Protein AF-A0AAP3A2Y0-F1 (afdb_monomer_lite)

Sequence (156 aa):
SGEFPLGFAGVIRVQDKALLEIGSGATLTMQDIDSFEHHGTRTPELTYADSGAKIVNKGTVEIQNLGFAFVTGENTTGINSGTISLLQNGKDPAPSPIVLLATNGGSATNAGTITGKVTEQHSVFNKYSTGTSNSFIFNNDVSSITGLVAQSNSTI

InterPro domains:
  IPR060255 BigA, third pectate lyase-like domain [PF27417] (11-145)

Foldseek 3Di:
DDDDQPPDAQQAEFAQQGEDEQDAPHEDEDDPRAADDQVQHDQHAPHEYEHLYEYEYAYEYEEELAAHYEFEYANTEYEYLYEYEYEYEHPCCPQPHENYEYAHNYEYYYNYYYHYHYDYPDDQDQPDPPPDDDVVDPPDSHRYYHYYYYDHNYYD

Organism: Escherichia coli (NCBI:txid562)

Structure (mmCIF, N/CA/C/O backbone):
data_AF-A0AAP3A2Y0-F1
#
_entry.id   AF-A0AAP3A2Y0-F1
#
loop_
_atom_site.group_PDB
_atom_site.id
_atom_site.type_symbol
_atom_site.label_atom_id
_atom_site.label_alt_id
_atom_site.label_comp_id
_atom_site.label_asym_id
_atom_site.label_entity_id
_atom_site.label_seq_id
_atom_site.pdbx_PDB_ins_code
_atom_site.Cartn_x
_atom_site.Cartn_y
_atom_site.Cartn_z
_atom_site.occupancy
_atom_site.B_iso_or_equiv
_atom_site.auth_seq_id
_atom_site.auth_comp_id
_atom_site.auth_asym_id
_atom_site.auth_atom_id
_atom_site.pdbx_PDB_model_num
ATOM 1 N N . SER A 1 1 ? 5.990 8.437 31.574 1.00 41.97 1 SER A N 1
ATOM 2 C CA . SER A 1 1 ? 6.408 7.399 30.613 1.00 41.97 1 SER A CA 1
ATOM 3 C C . SER A 1 1 ? 6.437 8.047 29.247 1.00 41.97 1 SER A C 1
ATOM 5 O O . SER A 1 1 ? 5.481 8.731 28.914 1.00 41.97 1 SER A O 1
ATOM 7 N N . GLY A 1 2 ? 7.547 7.953 28.516 1.00 40.09 2 GLY A N 1
ATOM 8 C CA . GLY A 1 2 ? 7.580 8.407 27.126 1.00 40.09 2 GLY A CA 1
ATOM 9 C C . GLY A 1 2 ? 6.972 7.314 26.262 1.00 40.09 2 GLY A C 1
ATOM 10 O O . GLY A 1 2 ? 7.531 6.221 26.212 1.00 40.09 2 GLY A O 1
ATOM 11 N N . GLU A 1 3 ? 5.819 7.573 25.655 1.00 47.38 3 GLU A N 1
ATOM 12 C CA . GLU A 1 3 ? 5.371 6.779 24.514 1.00 47.38 3 GLU A CA 1
ATOM 13 C C . GLU A 1 3 ? 6.401 6.990 23.411 1.00 47.38 3 GLU A C 1
ATOM 15 O O . GLU A 1 3 ? 6.680 8.125 23.032 1.00 47.38 3 GLU A O 1
ATOM 20 N N . PHE A 1 4 ? 7.044 5.911 22.978 1.00 44.31 4 PHE A N 1
ATOM 21 C CA . PHE A 1 4 ? 7.921 5.935 21.819 1.00 44.31 4 PHE A CA 1
ATOM 22 C C . PHE A 1 4 ? 7.037 5.576 20.622 1.00 44.31 4 PHE A C 1
ATOM 24 O O . PHE A 1 4 ? 6.616 4.419 20.538 1.00 44.31 4 PHE A O 1
ATOM 31 N N . PRO A 1 5 ? 6.695 6.519 19.729 1.00 52.25 5 PRO A N 1
ATOM 32 C CA . PRO A 1 5 ? 5.878 6.209 18.568 1.00 52.25 5 PRO A CA 1
ATOM 33 C C . PRO A 1 5 ? 6.689 5.329 17.620 1.00 52.25 5 PRO A C 1
ATOM 35 O O . PRO A 1 5 ? 7.554 5.809 16.892 1.00 52.25 5 PRO A O 1
ATOM 38 N N . LEU A 1 6 ? 6.464 4.018 17.646 1.00 52.16 6 LEU A N 1
ATOM 39 C CA . LEU A 1 6 ? 7.063 3.106 16.676 1.00 52.16 6 LEU A CA 1
ATOM 40 C C . LEU A 1 6 ? 6.113 2.960 15.488 1.00 52.16 6 LEU A C 1
ATOM 42 O O . LEU A 1 6 ? 5.416 1.963 15.334 1.00 52.16 6 LEU A O 1
ATOM 46 N N . GLY A 1 7 ? 6.088 3.980 14.634 1.00 54.28 7 GLY A N 1
ATOM 47 C CA . GLY A 1 7 ? 5.508 3.860 13.303 1.00 54.28 7 GLY A CA 1
ATOM 48 C C . GLY A 1 7 ? 6.467 3.086 12.400 1.00 54.28 7 GLY A C 1
ATOM 49 O O . GLY A 1 7 ? 7.420 3.659 11.878 1.00 54.28 7 GLY A O 1
ATOM 50 N N . PHE A 1 8 ? 6.262 1.779 12.226 1.00 62.00 8 PHE A N 1
ATOM 51 C CA . PHE A 1 8 ? 7.087 0.997 11.304 1.00 62.00 8 PHE A CA 1
ATOM 52 C C . PHE A 1 8 ? 6.663 1.237 9.847 1.00 62.00 8 PHE A C 1
ATOM 54 O O . PHE A 1 8 ? 5.487 1.149 9.502 1.00 62.00 8 PHE A O 1
ATOM 61 N N . ALA A 1 9 ? 7.641 1.508 8.986 1.00 63.06 9 ALA A N 1
ATOM 62 C CA . ALA A 1 9 ? 7.474 1.839 7.574 1.00 63.06 9 ALA A CA 1
ATOM 63 C C . ALA A 1 9 ? 8.227 0.846 6.684 1.00 63.06 9 ALA A C 1
ATOM 65 O O . ALA A 1 9 ? 9.336 0.442 7.036 1.00 63.06 9 ALA A O 1
ATOM 66 N N . GLY A 1 10 ? 7.669 0.472 5.526 1.00 64.31 10 GLY A N 1
ATOM 67 C CA . GLY A 1 10 ? 8.324 -0.455 4.593 1.00 64.31 10 GLY A CA 1
ATOM 68 C C . GLY A 1 10 ? 8.698 -1.792 5.240 1.00 64.31 10 GLY A C 1
ATOM 69 O O . GLY A 1 10 ? 9.753 -2.354 4.935 1.00 64.31 10 GLY A O 1
ATOM 70 N N . VAL A 1 11 ? 7.853 -2.260 6.168 1.00 82.88 11 VAL A N 1
ATOM 71 C CA . VAL A 1 11 ? 8.050 -3.484 6.961 1.00 82.88 11 VAL A CA 1
ATOM 72 C C . VAL A 1 11 ? 8.194 -4.688 6.048 1.00 82.88 11 VAL A C 1
ATOM 74 O O . VAL A 1 11 ? 9.045 -5.548 6.265 1.00 82.88 11 VAL A O 1
ATOM 77 N N . ILE A 1 12 ? 7.372 -4.731 5.002 1.00 90.44 12 ILE A N 1
ATOM 78 C CA . ILE A 1 12 ? 7.383 -5.814 4.032 1.00 90.44 12 ILE A CA 1
ATOM 79 C C . ILE A 1 12 ? 8.034 -5.298 2.754 1.00 90.44 12 ILE A C 1
ATOM 81 O O . ILE A 1 12 ? 7.489 -4.430 2.073 1.00 90.44 12 ILE A O 1
ATOM 85 N N . ARG A 1 13 ? 9.202 -5.852 2.423 1.00 94.31 13 ARG A N 1
ATOM 86 C CA . ARG A 1 13 ? 9.909 -5.576 1.170 1.00 94.31 13 ARG A CA 1
ATOM 87 C C . ARG A 1 13 ? 9.708 -6.727 0.198 1.00 94.31 13 ARG A C 1
ATOM 89 O O . ARG A 1 13 ? 9.990 -7.875 0.529 1.00 94.31 13 ARG A O 1
ATOM 96 N N . VAL A 1 14 ? 9.236 -6.405 -0.999 1.00 96.56 14 VAL A N 1
ATOM 97 C CA . VAL A 1 14 ? 8.978 -7.348 -2.087 1.00 96.56 14 VAL A CA 1
ATOM 98 C C . VAL A 1 14 ? 9.832 -6.906 -3.269 1.00 96.56 14 VAL A C 1
ATOM 100 O O . VAL A 1 14 ? 9.623 -5.833 -3.822 1.00 96.56 14 VAL A O 1
ATOM 103 N N . GLN A 1 15 ? 10.849 -7.679 -3.624 1.00 96.75 15 GLN A N 1
ATOM 104 C CA . GLN A 1 15 ? 11.823 -7.291 -4.649 1.00 96.75 15 GLN A CA 1
ATOM 105 C C . GLN A 1 15 ? 12.117 -8.467 -5.576 1.00 96.75 15 GLN A C 1
ATOM 107 O O . GLN A 1 15 ? 11.684 -9.590 -5.323 1.00 96.75 15 GLN A O 1
ATOM 112 N N . ASP A 1 16 ? 12.828 -8.200 -6.666 1.00 96.69 16 ASP A N 1
ATOM 113 C CA . ASP A 1 16 ? 13.365 -9.205 -7.586 1.00 96.69 16 ASP A CA 1
ATOM 114 C C . ASP A 1 16 ? 12.305 -10.190 -8.097 1.00 96.69 16 ASP A C 1
ATOM 116 O O . ASP A 1 16 ? 12.466 -11.410 -8.050 1.00 96.69 16 ASP A O 1
ATOM 120 N N . LYS A 1 17 ? 11.196 -9.637 -8.605 1.00 97.31 17 LYS A N 1
ATOM 121 C CA . LYS A 1 17 ? 10.036 -10.385 -9.129 1.00 97.31 17 LYS A CA 1
ATOM 122 C C . LYS A 1 17 ? 9.290 -11.2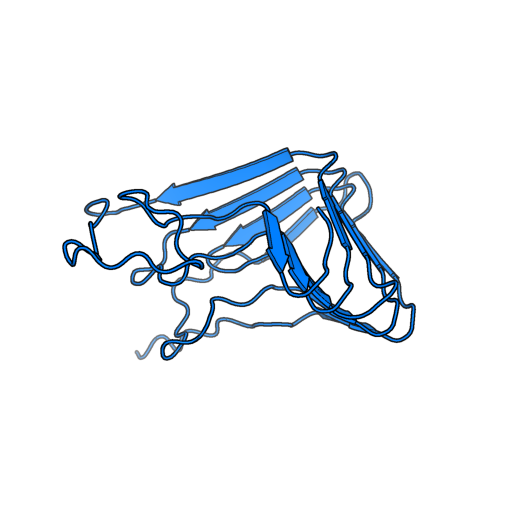37 -8.094 1.00 97.31 17 LYS A C 1
ATOM 124 O O . LYS A 1 17 ? 8.473 -12.076 -8.475 1.00 97.31 17 LYS A O 1
ATOM 129 N N . ALA A 1 18 ? 9.528 -11.024 -6.799 1.00 98.12 18 ALA A N 1
ATOM 130 C CA . ALA A 1 18 ? 8.760 -11.677 -5.747 1.00 98.12 18 ALA A CA 1
ATOM 131 C C . ALA A 1 18 ? 7.279 -11.257 -5.765 1.00 98.12 18 ALA A C 1
ATOM 133 O O . ALA A 1 18 ? 6.912 -10.185 -6.257 1.00 98.12 18 ALA A O 1
ATOM 134 N N . LEU A 1 19 ? 6.432 -12.117 -5.194 1.00 97.62 19 LEU A N 1
ATOM 135 C CA . LEU A 1 19 ? 4.993 -11.913 -5.061 1.00 97.62 19 LEU A CA 1
ATOM 136 C C . LEU A 1 19 ? 4.597 -11.897 -3.583 1.00 97.62 19 LEU A C 1
ATOM 138 O O . LEU A 1 19 ? 4.842 -12.864 -2.865 1.00 97.62 19 LEU A O 1
ATOM 142 N N . LEU A 1 20 ? 3.909 -10.836 -3.170 1.00 97.69 20 LEU A N 1
ATOM 143 C CA . LEU A 1 20 ? 3.117 -10.799 -1.945 1.00 97.69 20 LEU A CA 1
ATOM 144 C C . LEU A 1 20 ? 1.634 -10.871 -2.316 1.00 97.69 20 LEU A C 1
ATOM 146 O O . LEU A 1 20 ? 1.124 -9.974 -2.987 1.00 97.69 20 LEU A O 1
ATOM 150 N N . GLU A 1 21 ? 0.934 -11.910 -1.861 1.00 98.12 21 GLU A N 1
ATOM 151 C CA . GLU A 1 21 ? -0.517 -12.030 -2.022 1.00 98.12 21 GLU A CA 1
ATOM 152 C C . GLU A 1 21 ? -1.218 -12.086 -0.659 1.00 98.12 21 GLU A C 1
ATOM 154 O O . GLU A 1 21 ? -0.940 -12.963 0.157 1.00 98.12 21 GLU A O 1
ATOM 159 N N . ILE A 1 22 ? -2.175 -11.180 -0.443 1.00 98.19 22 ILE A N 1
ATOM 160 C CA . ILE A 1 22 ? -3.186 -11.298 0.613 1.00 98.19 22 ILE A CA 1
ATOM 161 C C . ILE A 1 22 ? -4.389 -12.003 -0.014 1.00 98.19 22 ILE A C 1
ATOM 163 O O . ILE A 1 22 ? -5.133 -11.409 -0.800 1.00 98.19 22 ILE A O 1
ATOM 167 N N . GLY A 1 23 ? -4.521 -13.298 0.274 1.00 98.12 23 GLY A N 1
ATOM 168 C CA . GLY A 1 23 ? -5.516 -14.173 -0.344 1.00 98.12 23 GLY A CA 1
ATOM 169 C C . GLY A 1 23 ? -6.962 -13.821 0.021 1.00 98.12 23 GLY A C 1
ATOM 170 O O . GLY A 1 23 ? -7.234 -13.133 1.002 1.00 98.12 23 GLY A O 1
ATOM 171 N N . SER A 1 24 ? -7.915 -14.322 -0.767 1.00 97.38 24 SER A N 1
ATOM 172 C CA . SER A 1 24 ? -9.340 -14.158 -0.458 1.00 97.38 24 SER A CA 1
ATOM 173 C C . SER A 1 24 ? -9.679 -14.795 0.895 1.00 97.38 24 SER A C 1
ATOM 175 O O . SER A 1 24 ? -9.216 -15.892 1.201 1.00 97.38 24 SER A O 1
ATOM 177 N N . GLY A 1 25 ? -10.461 -14.090 1.716 1.00 96.69 25 GLY A N 1
ATOM 178 C CA . GLY A 1 25 ? -10.785 -14.505 3.084 1.00 96.69 25 GLY A CA 1
ATOM 179 C C . GLY A 1 25 ? -9.666 -14.285 4.110 1.00 96.69 25 GLY A C 1
ATOM 180 O O . GLY A 1 25 ? -9.901 -14.509 5.294 1.00 96.69 25 GLY A O 1
ATOM 181 N N . ALA A 1 26 ? -8.478 -13.832 3.693 1.00 98.25 26 ALA A N 1
ATOM 182 C CA . ALA A 1 26 ? -7.410 -13.439 4.606 1.00 98.25 26 ALA A CA 1
ATOM 183 C C . ALA A 1 26 ? -7.531 -11.963 5.005 1.00 98.25 26 ALA A C 1
ATOM 185 O O . ALA A 1 26 ? -7.991 -11.130 4.218 1.00 98.25 26 ALA A O 1
ATOM 186 N N . THR A 1 27 ? -7.042 -11.646 6.204 1.00 97.69 27 THR A N 1
ATOM 187 C CA . THR A 1 27 ? -6.924 -10.272 6.697 1.00 97.69 27 THR A CA 1
ATOM 188 C C . THR A 1 27 ? -5.471 -9.965 7.037 1.00 97.69 27 THR A C 1
ATOM 190 O O . THR A 1 27 ? -4.843 -10.699 7.798 1.00 97.69 27 THR A O 1
ATOM 193 N N . LEU A 1 28 ? -4.951 -8.865 6.493 1.00 95.12 28 LEU A N 1
ATOM 194 C CA . LEU A 1 28 ? -3.713 -8.228 6.932 1.00 95.12 28 LEU A CA 1
ATOM 195 C C . LEU A 1 28 ? -4.078 -6.978 7.731 1.00 95.12 28 LEU A C 1
ATOM 197 O O . LEU A 1 28 ? -4.736 -6.084 7.205 1.00 95.12 28 LEU A O 1
ATOM 201 N N . THR A 1 29 ? -3.642 -6.907 8.984 1.00 92.56 29 THR A N 1
ATOM 202 C CA 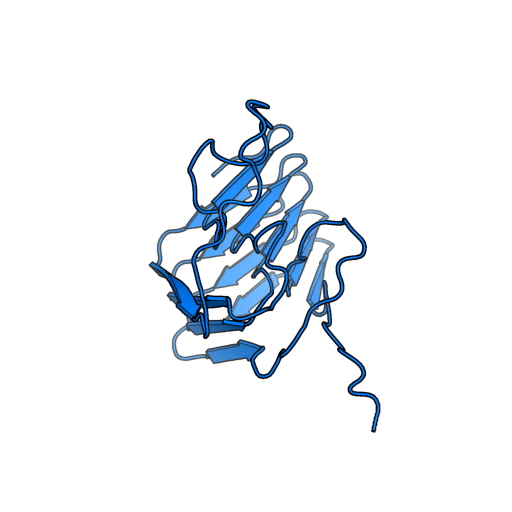. THR A 1 29 ? -3.944 -5.779 9.868 1.00 92.56 29 THR A CA 1
ATOM 203 C C . THR A 1 29 ? -2.663 -5.145 10.400 1.00 92.56 29 THR A C 1
ATOM 205 O O . THR A 1 29 ? -1.718 -5.843 10.766 1.00 92.56 29 THR A O 1
ATOM 208 N N . MET A 1 30 ? -2.631 -3.818 10.394 1.00 87.69 30 MET A N 1
ATOM 209 C CA . MET A 1 30 ? -1.603 -2.973 10.993 1.00 87.69 30 MET A CA 1
ATOM 210 C C . MET A 1 30 ? -2.318 -1.784 11.648 1.00 87.69 30 MET A C 1
ATOM 212 O O . MET A 1 30 ? -2.517 -0.737 11.029 1.00 87.69 30 MET A O 1
ATOM 216 N N . GLN A 1 31 ? -2.782 -2.003 12.875 1.00 82.62 31 GLN A N 1
ATOM 217 C CA . GLN A 1 31 ? -3.526 -1.050 13.707 1.00 82.62 31 GLN A CA 1
ATOM 218 C C . GLN A 1 31 ? -2.699 -0.692 14.953 1.00 82.62 31 GLN A C 1
ATOM 220 O O . GLN A 1 31 ? -1.556 -1.129 15.076 1.00 82.62 31 GLN A O 1
ATOM 225 N N . ASP A 1 32 ? -3.275 0.099 15.860 1.00 79.12 32 ASP A N 1
ATOM 226 C CA . ASP A 1 32 ? -2.667 0.516 17.134 1.00 79.12 32 ASP A CA 1
ATOM 227 C C . ASP A 1 32 ? -1.419 1.394 16.948 1.00 79.12 32 ASP A C 1
ATOM 229 O O . ASP A 1 32 ? -0.442 1.334 17.694 1.00 79.12 32 ASP A O 1
ATOM 233 N N . ILE A 1 33 ? -1.449 2.227 15.905 1.00 73.88 33 ILE A N 1
ATOM 234 C CA . ILE A 1 33 ? -0.397 3.202 15.609 1.00 73.88 33 ILE A CA 1
ATOM 235 C C . ILE A 1 33 ? -0.925 4.570 15.987 1.00 73.88 33 ILE A C 1
ATOM 237 O O . ILE A 1 33 ? -1.607 5.219 15.200 1.00 73.88 33 ILE A O 1
ATOM 241 N N . ASP A 1 34 ? -0.628 4.998 17.209 1.00 65.25 34 ASP A N 1
ATOM 242 C CA . ASP A 1 34 ? -1.209 6.211 17.796 1.00 65.25 34 ASP A CA 1
ATOM 243 C C . ASP A 1 34 ? -0.581 7.500 17.261 1.00 65.25 34 ASP A C 1
ATOM 245 O O . ASP A 1 34 ? -1.232 8.542 17.156 1.00 65.25 34 ASP A O 1
ATOM 249 N N . SER A 1 35 ? 0.695 7.444 16.883 1.00 61.94 35 SER A N 1
ATOM 250 C CA . SER A 1 35 ? 1.370 8.557 16.227 1.00 61.94 35 SER A CA 1
ATOM 251 C C . SER A 1 35 ? 2.475 8.079 15.294 1.00 61.94 35 SER A C 1
ATOM 253 O O . SER A 1 35 ? 3.087 7.029 15.488 1.00 61.94 35 SER A O 1
ATOM 255 N N . PHE A 1 36 ? 2.703 8.867 14.248 1.00 63.84 36 PHE A N 1
ATOM 256 C CA . PHE A 1 36 ? 3.773 8.671 13.286 1.00 63.84 36 PHE A CA 1
ATOM 257 C C . PHE A 1 36 ? 4.577 9.969 13.222 1.00 63.84 36 PHE A C 1
ATOM 259 O O . PHE A 1 36 ? 4.033 11.008 12.846 1.00 63.84 36 PHE A O 1
ATOM 266 N N . GLU A 1 37 ? 5.851 9.934 13.611 1.00 60.34 37 GLU A N 1
ATOM 267 C CA . GLU A 1 37 ? 6.734 11.088 13.447 1.00 60.34 37 GLU A CA 1
ATOM 268 C C . GLU A 1 37 ? 7.404 11.017 12.075 1.00 60.34 37 GLU A C 1
ATOM 270 O O . GLU A 1 37 ? 8.279 10.194 11.820 1.00 60.34 37 GLU A O 1
ATOM 275 N N . HIS A 1 38 ? 6.956 11.873 11.159 1.00 61.69 38 HIS A N 1
ATOM 276 C CA . HIS A 1 38 ? 7.431 11.879 9.775 1.00 61.69 38 HIS A CA 1
ATOM 277 C C . HIS A 1 38 ? 8.572 12.869 9.521 1.00 61.69 38 HIS A C 1
ATOM 279 O O . HIS A 1 38 ? 9.086 12.892 8.408 1.00 61.69 38 HIS A O 1
ATOM 285 N N . HIS A 1 39 ? 9.007 13.667 10.506 1.00 59.56 39 HIS A N 1
ATOM 286 C CA . HIS A 1 39 ? 10.073 14.683 10.374 1.00 59.56 39 HIS A CA 1
ATOM 287 C C . HIS A 1 39 ? 9.988 15.520 9.072 1.00 59.56 39 HIS A C 1
ATOM 289 O O . HIS A 1 39 ? 11.003 15.838 8.453 1.00 59.56 39 HIS A O 1
ATOM 295 N N . GLY A 1 40 ? 8.770 15.862 8.628 1.00 58.62 40 GLY A N 1
ATOM 296 C CA . GLY A 1 40 ? 8.537 16.627 7.394 1.00 58.62 40 GLY A CA 1
ATOM 297 C C . GLY A 1 40 ? 8.672 15.824 6.092 1.00 58.62 40 GLY A C 1
ATOM 298 O O . GLY A 1 40 ? 8.647 16.402 5.007 1.00 58.62 40 GLY A O 1
ATOM 299 N N . THR A 1 41 ? 8.813 14.504 6.183 1.00 62.00 41 THR A N 1
ATOM 300 C CA . THR A 1 41 ? 8.801 13.566 5.054 1.00 62.00 41 THR A CA 1
ATOM 301 C C . THR A 1 41 ? 7.416 12.956 4.863 1.00 62.00 41 THR A C 1
ATOM 303 O O . THR A 1 41 ? 6.482 13.230 5.612 1.00 62.00 41 THR A O 1
ATOM 306 N N . ARG A 1 42 ? 7.242 12.158 3.809 1.00 72.00 42 ARG A N 1
ATOM 307 C CA . ARG A 1 42 ? 5.941 11.579 3.493 1.00 72.00 42 ARG A CA 1
ATOM 308 C C . ARG A 1 42 ? 5.572 10.431 4.425 1.00 72.00 42 ARG A C 1
ATOM 310 O O . ARG A 1 42 ? 6.417 9.575 4.662 1.00 72.00 42 ARG A O 1
ATOM 317 N N . THR A 1 43 ? 4.309 10.365 4.863 1.00 74.12 43 THR A N 1
ATOM 318 C CA . THR A 1 43 ? 3.785 9.175 5.549 1.00 74.12 43 THR A CA 1
ATOM 319 C C . THR A 1 43 ? 3.996 7.944 4.656 1.00 74.12 43 THR A C 1
ATOM 321 O O . THR A 1 43 ? 3.492 7.928 3.527 1.00 74.12 43 THR A O 1
ATOM 324 N N . PRO A 1 44 ? 4.757 6.942 5.115 1.00 78.94 44 PRO A N 1
ATOM 325 C CA . PRO A 1 44 ? 5.160 5.812 4.296 1.00 78.94 44 PRO A CA 1
ATOM 326 C C . PRO A 1 44 ? 4.092 4.723 4.247 1.00 78.94 44 PRO A C 1
ATOM 328 O O . PRO A 1 44 ? 3.115 4.721 4.996 1.00 78.94 44 PRO A O 1
ATOM 331 N N . GLU A 1 45 ? 4.308 3.766 3.358 1.00 87.69 45 GLU A N 1
ATOM 332 C CA . GLU A 1 45 ? 3.488 2.579 3.201 1.00 87.69 45 GLU A CA 1
ATOM 333 C C . GLU A 1 45 ? 4.017 1.392 4.009 1.00 87.69 45 GLU A C 1
ATOM 335 O O . GLU A 1 45 ? 5.222 1.244 4.230 1.00 87.69 45 GLU A O 1
ATOM 340 N N . LEU A 1 46 ? 3.107 0.498 4.405 1.00 89.81 46 LEU A N 1
ATOM 341 C CA . LEU A 1 46 ? 3.432 -0.780 5.039 1.00 89.81 46 LEU A CA 1
ATOM 342 C C . LEU A 1 46 ? 4.343 -1.643 4.157 1.00 89.81 46 LEU A C 1
ATOM 344 O O . LEU A 1 46 ? 5.251 -2.316 4.654 1.00 89.81 46 LEU A O 1
ATOM 348 N N . THR A 1 47 ? 4.082 -1.636 2.849 1.00 92.75 47 THR A N 1
ATOM 349 C CA . THR A 1 47 ? 4.742 -2.504 1.875 1.00 92.75 47 THR A CA 1
ATOM 350 C C . THR A 1 47 ? 5.512 -1.698 0.832 1.00 92.75 47 THR A C 1
ATOM 352 O O . THR A 1 47 ? 5.055 -0.654 0.369 1.00 92.75 47 THR A O 1
ATOM 355 N N . TYR A 1 48 ? 6.693 -2.192 0.465 1.00 94.25 48 TYR A N 1
ATOM 356 C CA . TYR A 1 48 ? 7.560 -1.633 -0.570 1.00 94.25 48 TYR A CA 1
ATOM 357 C C . TYR A 1 48 ? 7.800 -2.690 -1.647 1.00 94.25 48 TYR A C 1
ATOM 359 O O . TYR A 1 48 ? 8.300 -3.772 -1.333 1.00 94.25 48 TYR A O 1
ATOM 367 N N . ALA A 1 49 ? 7.467 -2.377 -2.898 1.00 96.06 49 ALA A N 1
ATOM 368 C CA . ALA A 1 49 ? 7.704 -3.224 -4.058 1.00 96.06 49 ALA A CA 1
ATOM 369 C C . ALA A 1 49 ? 8.618 -2.547 -5.081 1.00 96.06 49 ALA A C 1
ATOM 371 O O . ALA A 1 49 ? 8.414 -1.380 -5.418 1.00 96.06 49 ALA A O 1
ATOM 372 N N . ASP A 1 50 ? 9.588 -3.304 -5.595 1.00 96.62 50 ASP A N 1
ATOM 373 C CA . ASP A 1 50 ? 10.562 -2.844 -6.592 1.00 96.62 50 ASP A CA 1
ATOM 374 C C . ASP A 1 50 ? 11.088 -4.004 -7.456 1.00 96.62 50 ASP A C 1
ATOM 376 O O . ASP A 1 50 ? 10.782 -5.171 -7.198 1.00 96.62 50 ASP A O 1
ATOM 380 N N . SER A 1 51 ? 11.901 -3.712 -8.471 1.00 96.31 51 SER A N 1
ATOM 381 C CA . SER A 1 51 ? 12.597 -4.711 -9.296 1.00 96.31 51 SER A CA 1
ATOM 382 C C . SER A 1 51 ? 11.657 -5.758 -9.919 1.00 96.31 51 SER A C 1
ATOM 384 O O . SER A 1 51 ? 11.930 -6.963 -9.900 1.00 96.31 51 SER A O 1
ATOM 386 N N . GLY A 1 52 ? 10.517 -5.316 -10.460 1.00 95.62 52 GLY A N 1
ATOM 387 C CA . GLY A 1 52 ? 9.534 -6.187 -11.110 1.00 95.62 52 GLY A CA 1
ATOM 388 C C . GLY A 1 52 ? 8.669 -7.001 -10.145 1.00 95.62 52 GLY A C 1
ATOM 389 O O . GLY A 1 52 ? 8.039 -7.975 -10.560 1.00 95.62 52 GLY A O 1
ATOM 390 N N . ALA A 1 53 ? 8.669 -6.656 -8.856 1.00 98.31 53 ALA A N 1
ATOM 391 C CA . ALA A 1 53 ? 7.853 -7.309 -7.842 1.00 98.31 53 ALA A CA 1
ATOM 392 C C . ALA A 1 53 ? 6.350 -7.063 -8.023 1.00 98.31 53 ALA A C 1
ATOM 394 O O . ALA A 1 53 ? 5.903 -6.138 -8.708 1.00 98.31 53 ALA A O 1
ATOM 395 N N . LYS A 1 54 ? 5.551 -7.896 -7.354 1.00 97.62 54 LYS A N 1
ATOM 396 C CA . LYS A 1 54 ? 4.096 -7.817 -7.398 1.00 97.62 54 LYS A CA 1
ATOM 397 C C . LYS A 1 54 ? 3.475 -7.885 -6.008 1.00 97.62 54 LYS A C 1
ATOM 399 O O . LYS A 1 54 ? 3.771 -8.786 -5.229 1.00 97.62 54 LYS A O 1
ATOM 404 N N . ILE A 1 55 ? 2.559 -6.963 -5.731 1.00 97.38 55 ILE A N 1
ATOM 405 C CA . ILE A 1 55 ? 1.689 -6.977 -4.552 1.00 97.38 55 ILE A CA 1
ATOM 406 C C . ILE A 1 55 ? 0.251 -7.171 -5.028 1.00 97.38 55 ILE A C 1
ATOM 408 O O . ILE A 1 55 ? -0.215 -6.452 -5.912 1.00 97.38 55 ILE A O 1
ATOM 412 N N . VAL A 1 56 ? -0.464 -8.133 -4.447 1.00 97.12 56 VAL A N 1
ATOM 413 C CA . VAL A 1 56 ? -1.872 -8.403 -4.761 1.00 97.12 56 VAL A CA 1
ATOM 414 C C . VAL A 1 56 ? -2.685 -8.510 -3.477 1.00 97.12 56 VAL A C 1
ATOM 416 O O . VAL A 1 56 ? -2.462 -9.407 -2.670 1.00 97.12 56 VAL A O 1
ATOM 419 N N . ASN A 1 57 ? -3.678 -7.641 -3.312 1.00 97.25 57 ASN A N 1
ATOM 420 C CA . ASN A 1 57 ? -4.707 -7.793 -2.291 1.00 97.25 57 ASN A CA 1
ATOM 421 C C . ASN A 1 57 ? -5.992 -8.358 -2.907 1.00 97.25 57 ASN A C 1
ATOM 423 O O . ASN A 1 57 ? -6.611 -7.701 -3.739 1.00 97.25 57 ASN A O 1
ATOM 427 N N . LYS A 1 58 ? -6.418 -9.549 -2.478 1.00 98.06 58 LYS A N 1
ATOM 428 C CA . LYS A 1 58 ? -7.743 -10.140 -2.762 1.00 98.06 58 LYS A CA 1
ATOM 429 C C . LYS A 1 58 ? -8.593 -10.306 -1.496 1.00 98.06 58 LYS A C 1
ATOM 431 O O . LYS A 1 58 ? -9.746 -10.724 -1.593 1.00 98.06 58 LYS A O 1
ATOM 436 N N . GLY A 1 59 ? -8.011 -10.050 -0.327 1.00 98.06 59 GLY A N 1
ATOM 437 C CA . GLY A 1 59 ? -8.645 -10.177 0.979 1.00 98.06 59 GLY A CA 1
ATOM 438 C C . GLY A 1 59 ? -8.978 -8.815 1.575 1.00 98.06 59 GLY A C 1
ATOM 439 O O . GLY A 1 59 ? -9.415 -7.900 0.872 1.00 98.06 59 GLY A O 1
ATOM 440 N N . THR A 1 60 ? -8.759 -8.689 2.878 1.00 98.12 60 THR A N 1
ATOM 441 C CA . THR A 1 60 ? -8.981 -7.456 3.634 1.00 98.12 60 THR A CA 1
ATOM 442 C C . THR A 1 60 ? -7.654 -6.915 4.152 1.00 98.12 60 THR A C 1
ATOM 444 O O . THR A 1 60 ? -6.852 -7.648 4.725 1.00 98.12 60 THR A O 1
ATOM 447 N N . VAL A 1 61 ? -7.428 -5.618 3.975 1.00 96.50 61 VAL A N 1
ATOM 448 C CA . VAL A 1 61 ? -6.310 -4.881 4.567 1.00 96.50 61 VAL A CA 1
ATOM 449 C C . VAL A 1 61 ? -6.875 -3.812 5.487 1.00 96.50 61 VAL A C 1
ATOM 451 O O . VAL A 1 61 ? -7.719 -3.021 5.070 1.00 96.50 61 VAL A O 1
ATOM 454 N N . GLU A 1 62 ? -6.394 -3.762 6.721 1.00 94.00 62 GLU A N 1
ATOM 455 C CA . GLU A 1 62 ? -6.774 -2.754 7.708 1.00 94.00 62 GLU A CA 1
ATOM 456 C C . GLU A 1 62 ? -5.517 -2.050 8.202 1.00 94.00 62 GLU A C 1
ATOM 458 O O . GLU A 1 62 ? -4.696 -2.641 8.897 1.00 94.00 62 GLU A O 1
ATOM 463 N N . ILE A 1 63 ? -5.358 -0.776 7.862 1.00 88.56 63 ILE A N 1
ATOM 464 C CA . ILE A 1 63 ? -4.186 0.033 8.218 1.00 88.56 63 ILE A CA 1
ATOM 465 C C . ILE A 1 63 ? -4.598 1.291 8.987 1.00 88.56 63 ILE A C 1
ATOM 467 O O . ILE A 1 63 ? -5.685 1.830 8.774 1.00 88.56 63 ILE A O 1
ATOM 471 N N . GLN A 1 64 ? -3.749 1.744 9.906 1.00 85.06 64 GLN A N 1
ATOM 472 C CA . GLN A 1 64 ? -3.950 2.964 10.687 1.00 85.06 64 GLN A CA 1
ATOM 473 C C . GLN A 1 64 ? -2.739 3.882 10.532 1.00 85.06 64 GLN A C 1
ATOM 475 O O . GLN A 1 64 ? -1.615 3.439 10.720 1.00 85.06 64 GLN A O 1
ATOM 480 N N . ASN A 1 65 ? -2.955 5.157 10.212 1.00 79.31 65 ASN A N 1
ATOM 481 C CA . ASN A 1 65 ? -1.929 6.206 10.148 1.00 79.31 65 ASN A CA 1
ATOM 482 C C . ASN A 1 65 ? -0.738 5.974 9.191 1.00 79.31 65 ASN A C 1
ATOM 484 O O . ASN A 1 65 ? 0.252 6.699 9.255 1.00 79.31 65 ASN A O 1
ATOM 488 N N . LEU A 1 66 ? -0.835 5.018 8.265 1.00 82.81 66 LEU A N 1
ATOM 489 C CA . LEU A 1 66 ? 0.152 4.742 7.213 1.00 82.81 66 LEU A CA 1
ATOM 490 C C . LEU A 1 66 ? -0.522 4.322 5.909 1.00 82.81 66 LEU A C 1
ATOM 492 O O . LEU A 1 66 ? -1.716 4.048 5.880 1.00 82.81 66 LEU A O 1
ATOM 496 N N . GLY A 1 67 ? 0.231 4.317 4.813 1.00 85.88 67 GLY A N 1
ATOM 497 C CA . GLY A 1 67 ? -0.243 3.845 3.514 1.00 85.88 67 GLY A CA 1
ATOM 498 C C . GLY A 1 67 ? -0.133 2.325 3.346 1.00 85.88 67 GLY A C 1
ATOM 499 O O . GLY A 1 67 ? 0.479 1.649 4.171 1.00 85.88 67 GLY A O 1
ATOM 500 N N . PHE A 1 68 ? -0.687 1.747 2.277 1.00 90.44 68 PHE A N 1
ATOM 501 C CA . PHE A 1 68 ? -0.620 0.292 2.072 1.00 90.44 68 PHE A CA 1
ATOM 502 C C . PHE A 1 68 ? 0.600 -0.137 1.249 1.00 90.44 68 PHE A C 1
ATOM 504 O O . PHE A 1 68 ? 1.418 -0.911 1.755 1.00 90.44 68 PHE A O 1
ATOM 511 N N . ALA A 1 69 ? 0.738 0.337 0.006 1.00 92.62 69 ALA A N 1
ATOM 512 C CA . ALA A 1 69 ? 1.798 -0.127 -0.891 1.00 92.62 69 ALA A CA 1
ATOM 513 C C . ALA A 1 69 ? 2.480 0.977 -1.698 1.00 92.62 69 ALA A C 1
ATOM 515 O O . ALA A 1 69 ? 1.828 1.715 -2.439 1.00 92.62 69 ALA A O 1
ATOM 516 N N . PHE A 1 70 ? 3.808 1.0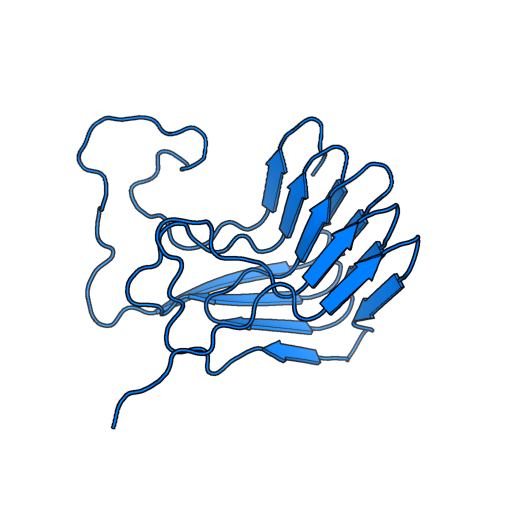22 -1.582 1.00 92.50 70 PHE A N 1
ATOM 517 C CA . PHE A 1 70 ? 4.689 1.796 -2.440 1.00 92.50 70 PHE A CA 1
ATOM 518 C C . PHE A 1 70 ? 5.240 0.897 -3.547 1.00 92.50 70 PHE A C 1
ATOM 520 O O . PHE A 1 70 ? 5.972 -0.052 -3.278 1.00 92.50 70 PHE A O 1
ATOM 527 N N . VAL A 1 71 ? 4.880 1.191 -4.789 1.00 92.94 71 VAL A N 1
ATOM 528 C CA . VAL A 1 71 ? 5.216 0.423 -5.986 1.00 92.94 71 VAL A CA 1
ATOM 529 C C . VAL A 1 71 ? 6.134 1.272 -6.855 1.00 92.94 71 VAL A C 1
ATOM 531 O O . VAL A 1 71 ? 5.716 2.295 -7.394 1.00 92.94 71 VAL A O 1
ATOM 534 N N . THR A 1 72 ? 7.392 0.870 -7.001 1.00 94.12 72 THR A N 1
ATOM 535 C CA . THR A 1 72 ? 8.374 1.622 -7.789 1.00 94.12 72 THR A CA 1
ATOM 536 C C . THR A 1 72 ? 9.115 0.739 -8.786 1.00 94.12 72 THR A C 1
ATOM 538 O O . THR A 1 72 ? 9.220 -0.469 -8.599 1.00 94.12 72 THR A O 1
ATOM 541 N N . GLY A 1 73 ? 9.612 1.340 -9.865 1.00 91.25 73 GLY A N 1
ATOM 542 C CA . GLY A 1 73 ? 10.397 0.645 -10.881 1.00 91.25 73 GLY A CA 1
ATOM 543 C C . GLY A 1 73 ? 9.544 -0.017 -11.963 1.00 91.25 73 GLY A C 1
ATOM 544 O O . GLY A 1 73 ? 8.388 -0.394 -11.753 1.00 91.25 73 GLY A O 1
ATOM 545 N N . GLU A 1 74 ? 10.133 -0.160 -13.148 1.00 92.44 74 GLU A N 1
ATOM 546 C CA . GLU A 1 74 ? 9.478 -0.774 -14.300 1.00 92.44 74 GLU A CA 1
ATOM 547 C C . GLU A 1 74 ? 9.054 -2.220 -14.015 1.00 92.44 74 GLU A C 1
ATOM 549 O O . GLU A 1 74 ? 9.775 -2.997 -13.387 1.00 92.44 74 GLU A O 1
ATOM 554 N N . ASN A 1 75 ? 7.890 -2.606 -14.544 1.00 94.00 75 ASN A N 1
ATOM 555 C CA . ASN A 1 75 ? 7.276 -3.930 -14.370 1.00 94.00 75 ASN A CA 1
ATOM 556 C C . ASN A 1 75 ? 6.899 -4.290 -12.922 1.00 94.00 75 ASN A C 1
ATOM 558 O O . ASN A 1 75 ? 6.462 -5.415 -12.674 1.00 94.00 75 ASN A O 1
ATOM 562 N N . THR A 1 76 ? 7.027 -3.365 -11.972 1.00 97.12 76 THR A N 1
ATOM 563 C CA . THR A 1 76 ? 6.546 -3.553 -10.604 1.00 97.12 76 THR A CA 1
ATOM 564 C C . THR A 1 76 ? 5.064 -3.191 -10.528 1.00 97.12 76 THR A C 1
ATOM 566 O O . THR A 1 76 ? 4.642 -2.148 -11.035 1.00 97.12 76 THR A O 1
ATOM 569 N N . THR A 1 77 ? 4.250 -4.047 -9.905 1.00 94.12 77 THR A N 1
ATOM 570 C CA . THR A 1 77 ? 2.787 -3.882 -9.887 1.00 94.12 77 THR A CA 1
ATOM 571 C C . THR A 1 77 ? 2.179 -4.008 -8.493 1.00 94.12 77 THR A C 1
ATOM 573 O O . THR A 1 77 ? 2.512 -4.916 -7.735 1.00 94.12 77 THR A O 1
ATOM 576 N N . GLY A 1 78 ? 1.237 -3.124 -8.167 1.00 94.19 78 GLY A N 1
ATOM 577 C CA . GLY A 1 78 ? 0.355 -3.240 -7.005 1.00 94.19 78 GLY A CA 1
ATOM 578 C C . GLY A 1 78 ? -1.095 -3.366 -7.450 1.00 94.19 78 GLY A C 1
ATOM 579 O O . GLY A 1 78 ? -1.577 -2.552 -8.228 1.00 94.19 78 GLY A O 1
ATOM 580 N N . ILE A 1 79 ? -1.810 -4.384 -6.983 1.00 91.50 79 ILE A N 1
ATOM 581 C CA . ILE A 1 79 ? -3.198 -4.628 -7.385 1.00 91.50 79 ILE A CA 1
ATOM 582 C C . ILE A 1 79 ? -4.058 -4.792 -6.139 1.00 91.50 79 ILE A C 1
ATOM 584 O O . ILE A 1 79 ? -3.828 -5.700 -5.343 1.00 91.50 79 ILE A O 1
ATOM 588 N N . ASN A 1 80 ? -5.089 -3.963 -6.002 1.00 93.25 80 ASN A N 1
ATOM 589 C CA . ASN A 1 80 ? -6.166 -4.193 -5.050 1.00 93.25 80 ASN A CA 1
ATOM 590 C C . ASN A 1 80 ? -7.409 -4.719 -5.771 1.00 93.25 80 ASN A C 1
ATOM 592 O O . ASN A 1 80 ? -8.021 -3.999 -6.548 1.00 93.25 80 ASN A O 1
ATOM 596 N N . SER A 1 81 ? -7.810 -5.951 -5.484 1.00 93.12 81 SER A N 1
ATOM 597 C CA . SER A 1 81 ? -9.094 -6.556 -5.870 1.00 93.12 81 SER A CA 1
ATOM 598 C C . SER A 1 81 ? -9.949 -6.929 -4.650 1.00 93.12 81 SER A C 1
ATOM 600 O O . SER A 1 81 ? -11.041 -7.463 -4.812 1.00 93.12 81 SER A O 1
ATOM 602 N N . GLY A 1 82 ? -9.441 -6.677 -3.441 1.00 92.44 82 GLY A N 1
ATOM 603 C CA . GLY A 1 82 ? -10.117 -6.895 -2.168 1.00 92.44 82 GLY A CA 1
ATOM 604 C C . GLY A 1 82 ? -10.600 -5.586 -1.542 1.00 92.44 82 GLY A C 1
ATOM 605 O O . GLY A 1 82 ? -10.996 -4.646 -2.234 1.00 92.44 82 GLY A O 1
ATOM 606 N N . THR A 1 83 ? -10.555 -5.513 -0.216 1.00 94.88 83 THR A N 1
ATOM 607 C CA . THR A 1 83 ? -10.909 -4.307 0.543 1.00 94.88 83 THR A CA 1
ATOM 608 C C . THR A 1 83 ? -9.690 -3.772 1.278 1.00 94.88 83 THR A C 1
ATOM 610 O O . THR A 1 83 ? -8.944 -4.545 1.873 1.00 94.88 83 THR A O 1
ATOM 613 N N . ILE A 1 84 ? -9.496 -2.455 1.259 1.00 93.50 84 ILE A N 1
ATOM 614 C CA . ILE A 1 84 ? -8.512 -1.755 2.085 1.00 93.50 84 ILE A CA 1
ATOM 615 C C . ILE A 1 84 ? -9.246 -0.705 2.918 1.00 93.50 84 ILE A C 1
ATOM 617 O O . ILE A 1 84 ? -9.947 0.138 2.363 1.00 93.50 84 ILE A O 1
ATOM 621 N N . SER A 1 85 ? -9.077 -0.741 4.234 1.00 91.19 85 SER A N 1
ATOM 622 C CA . SER A 1 85 ? -9.571 0.272 5.166 1.00 91.19 85 SER A CA 1
ATOM 623 C C . SER A 1 85 ? -8.390 1.011 5.784 1.00 91.19 85 SER A C 1
ATOM 625 O O . SER A 1 85 ? -7.525 0.380 6.383 1.00 91.19 85 SER A O 1
ATOM 627 N N . LEU A 1 86 ? -8.365 2.335 5.652 1.00 86.62 86 LEU A N 1
ATOM 628 C CA . LEU A 1 86 ? -7.374 3.214 6.268 1.00 86.62 86 LEU A CA 1
ATOM 629 C C . LEU A 1 86 ? -8.044 4.095 7.320 1.00 86.62 86 LEU A C 1
ATOM 631 O O . LEU A 1 86 ? -8.898 4.910 6.976 1.00 86.62 86 LEU A O 1
ATOM 635 N N . LEU A 1 87 ? -7.643 3.949 8.581 1.00 84.31 87 LEU A N 1
ATOM 636 C CA . LEU A 1 87 ? -7.987 4.869 9.663 1.00 84.31 87 LEU A CA 1
ATOM 637 C C . LEU A 1 87 ? -6.886 5.927 9.822 1.00 84.31 87 LEU A C 1
ATOM 639 O O . LEU A 1 87 ? -5.743 5.587 10.097 1.00 84.31 87 LEU A O 1
ATOM 643 N N . GLN A 1 88 ? -7.232 7.203 9.688 1.00 78.88 88 GLN A N 1
ATOM 644 C CA . GLN A 1 88 ? -6.362 8.336 9.985 1.00 78.88 88 GLN A CA 1
ATOM 645 C C . GLN A 1 88 ? -6.865 9.050 11.242 1.00 78.88 88 GLN A C 1
ATOM 647 O O . GLN A 1 88 ? -7.919 9.684 11.236 1.00 78.88 88 GLN A O 1
ATOM 652 N N . ASN A 1 89 ? -6.115 8.943 12.330 1.00 74.56 89 ASN A N 1
ATOM 653 C CA . ASN A 1 89 ? -6.410 9.586 13.613 1.00 74.56 89 ASN A CA 1
ATOM 654 C C . ASN A 1 89 ? -5.177 10.255 14.250 1.00 74.56 89 ASN A C 1
ATOM 656 O O . ASN A 1 89 ? -5.256 10.758 15.369 1.00 74.56 89 ASN A O 1
ATOM 660 N N . GLY A 1 90 ? -4.049 10.283 13.531 1.00 66.12 90 GLY A N 1
ATOM 661 C CA . GLY A 1 90 ? -2.823 10.947 13.958 1.00 66.12 90 GLY A CA 1
ATOM 662 C C . GLY A 1 90 ? -2.960 12.472 14.057 1.00 66.12 90 GLY A C 1
ATOM 663 O O . GLY A 1 90 ? -3.606 13.119 13.233 1.00 66.12 90 GLY A O 1
ATOM 664 N N . LYS A 1 91 ? -2.296 13.052 15.065 1.00 58.59 91 LYS A N 1
ATOM 665 C CA . LYS A 1 91 ? -2.353 14.486 15.417 1.00 58.59 91 LYS A CA 1
ATOM 666 C C . LYS A 1 91 ? -1.724 15.430 14.375 1.00 58.59 91 LYS A C 1
ATOM 668 O O . LYS A 1 91 ? -2.067 16.608 14.355 1.00 58.59 91 LYS A O 1
ATOM 673 N N . ASP A 1 92 ? -0.823 14.936 13.523 1.00 58.06 92 ASP A N 1
ATOM 674 C CA . ASP A 1 92 ? -0.215 15.702 12.423 1.00 58.06 92 ASP A CA 1
ATOM 675 C C . ASP A 1 92 ? -0.304 14.912 11.106 1.00 58.06 92 ASP A C 1
ATOM 677 O O . ASP A 1 92 ? 0.653 14.242 10.712 1.00 58.06 92 ASP A O 1
ATOM 681 N N . PRO A 1 93 ? -1.459 14.947 10.417 1.00 53.09 93 PRO A N 1
ATOM 682 C CA . PRO A 1 93 ? -1.751 14.068 9.289 1.00 53.09 93 PRO A CA 1
ATOM 683 C C . PRO A 1 93 ? -1.030 14.477 7.998 1.00 53.09 93 PRO A C 1
ATOM 685 O O . PRO A 1 93 ? -1.453 14.056 6.925 1.00 53.09 93 PRO A O 1
ATOM 688 N N . ALA A 1 94 ? -0.010 15.339 8.065 1.00 59.44 94 ALA A N 1
ATOM 689 C CA . ALA A 1 94 ? 0.593 15.965 6.900 1.00 59.44 94 ALA A CA 1
ATOM 690 C C . ALA A 1 94 ? 2.044 15.499 6.662 1.00 59.44 94 ALA A C 1
ATOM 692 O O . ALA A 1 94 ? 2.895 15.769 7.503 1.00 59.44 94 ALA A O 1
ATOM 693 N N . PRO A 1 95 ? 2.348 14.923 5.485 1.00 61.81 95 PRO A N 1
ATOM 694 C CA . PRO A 1 95 ? 1.415 14.666 4.390 1.00 61.81 95 PRO A CA 1
ATOM 695 C C . PRO A 1 95 ? 0.602 13.391 4.641 1.00 61.81 95 PRO A C 1
ATOM 697 O O . PRO A 1 95 ? 1.086 12.426 5.240 1.00 61.81 95 PRO A O 1
ATOM 700 N N . SER A 1 96 ? -0.639 13.398 4.157 1.00 68.06 96 SER A N 1
ATOM 701 C CA . SER A 1 96 ? -1.589 12.316 4.404 1.00 68.06 96 SER A CA 1
ATOM 702 C C . SER A 1 96 ? -1.114 10.981 3.841 1.00 68.06 96 SER A C 1
ATOM 704 O O . SER A 1 96 ? -0.454 10.962 2.796 1.00 68.06 96 SER A O 1
ATOM 706 N N . PRO A 1 97 ? -1.464 9.858 4.491 1.00 75.94 97 PRO A N 1
ATOM 707 C CA . PRO A 1 97 ? -1.143 8.550 3.961 1.00 75.94 97 PRO A CA 1
ATOM 708 C C . PRO A 1 97 ? -1.758 8.352 2.571 1.00 75.94 97 PRO A C 1
ATOM 710 O O . PRO A 1 97 ? -2.891 8.765 2.291 1.00 75.94 97 PRO A O 1
ATOM 713 N N . ILE A 1 98 ? -0.983 7.700 1.705 1.00 79.56 98 ILE A N 1
ATOM 714 C CA . ILE A 1 98 ? -1.405 7.275 0.373 1.00 79.56 98 ILE A CA 1
ATOM 715 C C . ILE A 1 98 ? -1.628 5.770 0.438 1.00 79.56 98 ILE A C 1
ATOM 717 O O . ILE A 1 98 ? -0.726 5.036 0.825 1.00 79.56 98 ILE A O 1
ATOM 721 N N . VAL A 1 99 ? -2.817 5.288 0.080 1.00 85.88 99 VAL A N 1
ATOM 722 C CA . VAL A 1 99 ? -3.093 3.848 0.155 1.00 85.88 99 VAL A CA 1
ATOM 723 C C . VAL A 1 99 ? -2.243 3.097 -0.872 1.00 85.88 99 VAL A C 1
ATOM 725 O O . VAL A 1 99 ? -1.496 2.198 -0.500 1.00 85.88 99 VAL A O 1
ATOM 728 N N . LEU A 1 100 ? -2.291 3.490 -2.144 1.00 84.88 100 LEU A N 1
ATOM 729 C CA . LEU A 1 100 ? -1.456 2.919 -3.202 1.00 84.88 100 LEU A CA 1
ATOM 730 C C . LEU A 1 100 ? -0.679 4.027 -3.922 1.00 84.88 100 LEU A C 1
ATOM 732 O O . LEU A 1 100 ? -1.278 4.917 -4.531 1.00 84.88 100 LEU A O 1
ATOM 736 N N . LEU A 1 101 ? 0.650 3.958 -3.874 1.00 87.50 101 LEU A N 1
ATOM 737 C CA . LEU A 1 101 ? 1.549 4.890 -4.551 1.00 87.50 101 LEU A CA 1
ATOM 738 C C . LEU A 1 101 ? 2.357 4.159 -5.625 1.00 87.50 101 LEU A C 1
ATOM 740 O O . LEU A 1 101 ? 3.114 3.250 -5.299 1.00 87.50 101 LEU A O 1
ATOM 744 N N . ALA A 1 102 ? 2.254 4.599 -6.879 1.00 85.06 102 ALA A N 1
ATOM 745 C CA . ALA A 1 102 ? 3.089 4.137 -7.986 1.00 85.06 102 ALA A CA 1
ATOM 746 C C . ALA A 1 102 ? 4.067 5.231 -8.451 1.00 85.06 102 ALA A C 1
ATOM 748 O O . ALA A 1 102 ? 3.653 6.355 -8.757 1.00 85.06 102 ALA A O 1
ATOM 749 N N . THR A 1 103 ? 5.364 4.917 -8.528 1.00 84.62 103 THR A N 1
ATOM 750 C CA . THR A 1 103 ? 6.402 5.846 -9.022 1.00 84.62 103 THR A CA 1
ATOM 751 C C . THR A 1 103 ? 7.414 5.169 -9.949 1.00 84.62 103 THR A C 1
ATOM 753 O O . THR A 1 103 ? 7.558 3.952 -9.936 1.00 84.62 103 THR A O 1
ATOM 756 N N . ASN A 1 104 ? 8.178 5.955 -10.712 1.00 90.00 104 ASN A N 1
ATOM 757 C CA . ASN A 1 104 ? 9.336 5.496 -11.495 1.00 90.00 104 ASN A CA 1
ATOM 758 C C . ASN A 1 104 ? 9.028 4.307 -12.429 1.00 90.00 104 ASN A C 1
ATOM 760 O O . ASN A 1 104 ? 9.774 3.331 -12.458 1.00 90.00 104 ASN A O 1
ATOM 764 N N . GLY A 1 105 ? 7.913 4.371 -13.161 1.00 81.31 105 GLY A N 1
ATOM 765 C CA . GLY A 1 105 ? 7.489 3.312 -14.087 1.00 81.31 105 GLY A CA 1
ATOM 766 C C . GLY A 1 105 ? 6.727 2.147 -13.443 1.00 81.31 105 GLY A C 1
ATOM 767 O O . GLY A 1 105 ? 6.376 1.196 -14.143 1.00 81.31 105 GLY A O 1
ATOM 768 N N . GLY A 1 106 ? 6.443 2.221 -12.139 1.00 89.00 106 GLY A N 1
ATOM 769 C CA . GLY A 1 106 ? 5.544 1.292 -11.459 1.00 89.00 106 GLY A CA 1
ATOM 770 C C . GLY A 1 106 ? 4.085 1.462 -11.899 1.00 89.00 106 GLY A C 1
ATOM 771 O O . GLY A 1 106 ? 3.691 2.474 -12.486 1.00 89.00 106 GLY A O 1
ATOM 772 N N . SER A 1 107 ? 3.254 0.469 -11.591 1.00 87.44 107 SER A N 1
ATOM 773 C CA . SER A 1 107 ? 1.818 0.510 -11.885 1.00 87.44 107 SER A CA 1
ATOM 774 C C . SER A 1 107 ? 0.993 0.069 -10.681 1.00 87.44 107 SER A C 1
ATOM 776 O O . SER A 1 107 ? 1.313 -0.932 -10.038 1.00 87.44 107 SER A O 1
ATOM 778 N N . ALA A 1 108 ? -0.074 0.802 -10.369 1.00 85.25 108 ALA A N 1
ATOM 779 C CA . ALA A 1 108 ? -0.996 0.445 -9.298 1.00 85.25 108 ALA A CA 1
ATOM 780 C C . ALA A 1 108 ? -2.441 0.439 -9.798 1.00 85.25 108 ALA A C 1
ATOM 782 O O . ALA A 1 108 ? -2.919 1.444 -10.296 1.00 85.25 108 ALA A O 1
ATOM 783 N N . THR A 1 109 ? -3.172 -0.656 -9.607 1.00 84.38 109 THR A N 1
ATOM 784 C CA . THR A 1 109 ? -4.574 -0.773 -10.033 1.00 84.38 109 THR A CA 1
ATOM 785 C C . THR A 1 109 ? -5.479 -1.069 -8.848 1.00 84.38 109 THR A C 1
ATOM 787 O O . THR A 1 109 ? -5.198 -1.953 -8.036 1.00 84.38 109 THR A O 1
ATOM 790 N N . ASN A 1 110 ? -6.620 -0.386 -8.784 1.00 84.38 110 ASN A N 1
ATOM 791 C CA . ASN A 1 110 ? -7.687 -0.691 -7.840 1.00 84.38 110 ASN A CA 1
ATOM 792 C C . ASN A 1 110 ? -8.942 -1.193 -8.572 1.00 84.38 110 ASN A C 1
ATOM 794 O O . ASN A 1 110 ? -9.670 -0.410 -9.172 1.00 84.38 110 ASN A O 1
ATOM 798 N N . ALA A 1 111 ? -9.211 -2.490 -8.463 1.00 83.38 111 ALA A N 1
ATOM 799 C CA . ALA A 1 111 ? -10.453 -3.156 -8.859 1.00 83.38 111 ALA A CA 1
ATOM 800 C C . ALA A 1 111 ? -11.339 -3.543 -7.652 1.00 83.38 111 ALA A C 1
ATOM 802 O O . ALA A 1 111 ? -12.392 -4.151 -7.828 1.00 83.38 111 ALA A O 1
ATOM 803 N N . GLY A 1 112 ? -10.891 -3.238 -6.431 1.00 85.25 112 GLY A N 1
ATOM 804 C CA . GLY A 1 112 ? -11.598 -3.479 -5.176 1.00 85.25 112 GLY A CA 1
ATOM 805 C C . GLY A 1 112 ? -12.099 -2.189 -4.520 1.00 85.25 112 GLY A C 1
ATOM 806 O O . GLY A 1 112 ? -12.296 -1.168 -5.180 1.00 85.25 112 GLY A O 1
ATOM 807 N N . THR A 1 113 ? -12.278 -2.219 -3.199 1.00 85.88 113 THR A N 1
ATOM 808 C CA . THR A 1 113 ? -12.725 -1.054 -2.414 1.00 85.88 113 THR A CA 1
ATOM 809 C C . THR A 1 113 ? -11.586 -0.494 -1.568 1.00 85.88 113 THR A C 1
ATOM 811 O O . THR A 1 113 ? -10.868 -1.249 -0.915 1.00 85.88 113 THR A O 1
ATOM 814 N N . ILE A 1 114 ? -11.454 0.834 -1.537 1.00 85.75 114 ILE A N 1
ATOM 815 C CA . ILE A 1 114 ? -10.590 1.560 -0.600 1.00 85.75 114 ILE A CA 1
ATOM 816 C C . ILE A 1 114 ? -11.484 2.487 0.223 1.00 85.75 114 ILE A C 1
ATOM 818 O O . ILE A 1 114 ? -12.160 3.348 -0.335 1.00 85.75 114 ILE A O 1
ATOM 822 N N . THR A 1 115 ? -11.495 2.308 1.542 1.00 82.62 115 THR A N 1
ATOM 823 C CA . THR A 1 115 ? -12.258 3.135 2.482 1.00 82.62 115 THR A CA 1
ATOM 824 C C . THR A 1 115 ? -11.302 3.902 3.377 1.00 82.62 115 THR A C 1
ATOM 826 O O . THR A 1 115 ? -10.547 3.305 4.136 1.00 82.62 115 THR A O 1
ATOM 829 N N . GLY A 1 116 ? -11.359 5.229 3.321 1.00 78.81 116 GLY A N 1
ATOM 830 C CA . GLY A 1 116 ? -10.682 6.090 4.280 1.00 78.81 116 GLY A CA 1
ATOM 831 C C . GLY A 1 116 ? -11.626 6.522 5.401 1.00 78.81 116 GLY A C 1
ATOM 832 O O . GLY A 1 116 ? -12.733 6.979 5.125 1.00 78.81 116 GLY A O 1
ATOM 833 N N . LYS A 1 117 ? -11.201 6.396 6.658 1.00 78.88 117 LYS A N 1
ATOM 834 C CA . LYS A 1 117 ? -11.890 6.915 7.844 1.00 78.88 117 LYS A CA 1
ATOM 835 C C . LYS A 1 117 ? -10.968 7.889 8.549 1.00 78.88 117 LYS A C 1
ATOM 837 O O . LYS A 1 117 ? -9.818 7.563 8.799 1.00 78.88 117 LYS A O 1
ATOM 842 N N . VAL A 1 118 ? -11.478 9.061 8.895 1.00 74.12 118 VAL A N 1
ATOM 843 C CA . VAL A 1 118 ? -10.720 10.086 9.612 1.00 74.12 118 VAL A CA 1
ATOM 844 C C . VAL A 1 118 ? -11.459 10.344 10.909 1.00 74.12 118 VAL A C 1
ATOM 846 O O . VAL A 1 118 ? -12.649 10.653 10.869 1.00 74.12 118 VAL A O 1
ATOM 849 N N . THR A 1 119 ? -10.801 10.167 12.050 1.00 68.88 119 THR A N 1
ATOM 850 C CA . THR A 1 119 ? -11.412 10.464 13.351 1.00 68.88 119 THR A CA 1
ATOM 851 C C . THR A 1 119 ? -10.691 11.632 13.988 1.00 68.88 119 THR A C 1
ATOM 853 O O . THR A 1 119 ? -9.495 11.555 14.255 1.00 68.88 119 THR A O 1
ATOM 856 N N . GLU A 1 120 ? -11.432 12.693 14.269 1.00 59.56 120 GLU A N 1
ATOM 857 C CA . GLU A 1 120 ? -10.955 13.815 15.065 1.00 59.56 120 GLU A CA 1
ATOM 858 C C . GLU A 1 120 ? -11.511 13.739 16.476 1.00 59.56 120 GLU A C 1
ATOM 860 O O . GLU A 1 120 ? -12.677 13.392 16.669 1.00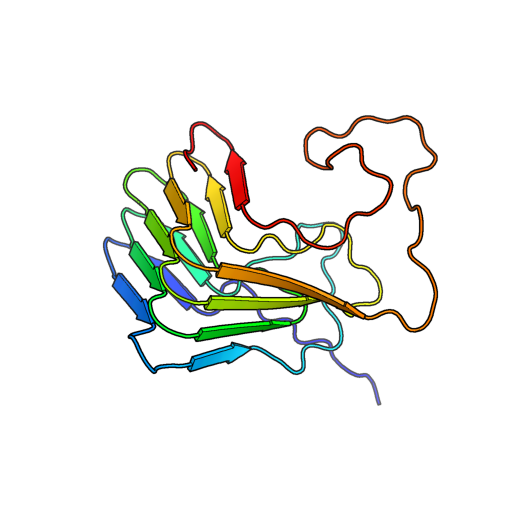 59.56 120 GLU A O 1
ATOM 865 N N . GLN A 1 121 ? -10.710 14.181 17.449 1.00 49.00 121 GLN A N 1
ATOM 866 C CA . GLN A 1 121 ? -11.294 14.789 18.639 1.00 49.00 121 GLN A CA 1
ATOM 867 C C . GLN A 1 121 ? -11.570 16.284 18.456 1.00 49.00 121 GLN A C 1
ATOM 869 O O . GLN A 1 121 ? -12.541 16.740 19.039 1.00 49.00 121 GLN A O 1
ATOM 874 N N . HIS A 1 122 ? -10.845 17.050 17.629 1.00 39.66 122 HIS A N 1
ATOM 875 C CA . HIS A 1 122 ? -11.159 18.473 17.431 1.00 39.66 122 HIS A CA 1
ATOM 876 C C . HIS A 1 122 ? -10.631 19.033 16.092 1.00 39.66 122 HIS A C 1
ATOM 878 O O . HIS A 1 122 ? -9.482 19.450 16.028 1.00 39.66 122 HIS A O 1
ATOM 884 N N . SER A 1 123 ? -11.513 19.199 15.105 1.00 42.12 123 SER A N 1
ATOM 885 C CA . SER A 1 123 ? -11.425 20.112 13.943 1.00 42.12 123 SER A CA 1
ATOM 886 C C . SER A 1 123 ? -10.595 19.681 12.730 1.00 42.12 123 SER A C 1
ATOM 888 O O . SER A 1 123 ? -9.378 19.514 12.807 1.00 42.12 123 SER A O 1
ATOM 890 N N . VAL A 1 124 ? -11.271 19.669 11.576 1.00 44.06 124 VAL A N 1
ATOM 891 C CA . VAL A 1 124 ? -10.680 19.633 10.239 1.00 44.06 124 VAL A CA 1
ATOM 892 C C . VAL A 1 124 ? -9.906 20.930 10.086 1.00 44.06 124 VAL A C 1
ATOM 894 O O . VAL A 1 124 ? -10.463 21.977 9.757 1.00 44.06 124 VAL A O 1
ATOM 897 N N . PHE A 1 125 ? -8.628 20.903 10.454 1.00 39.66 125 PHE A N 1
ATOM 898 C CA . PHE A 1 125 ? -7.790 22.092 10.445 1.00 39.66 125 PHE A CA 1
ATOM 899 C C . PHE A 1 125 ? -7.353 22.425 9.018 1.00 39.66 125 PHE A C 1
ATOM 901 O O . PHE A 1 125 ? -6.635 21.663 8.368 1.00 39.66 125 PHE A O 1
ATOM 908 N N . ASN A 1 126 ? -7.725 23.622 8.563 1.00 38.03 126 ASN A N 1
ATOM 909 C CA . ASN A 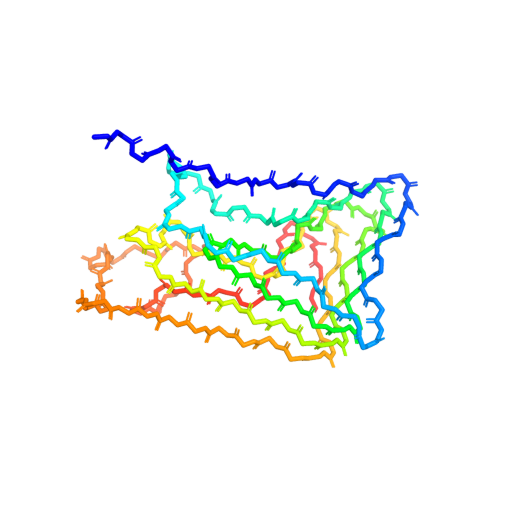1 126 ? -7.184 24.225 7.353 1.00 38.03 126 ASN A CA 1
ATOM 910 C C . ASN A 1 126 ? -5.726 24.657 7.610 1.00 38.03 126 ASN A C 1
ATOM 912 O O . ASN A 1 126 ? -5.468 25.723 8.171 1.00 38.03 126 ASN A O 1
ATOM 916 N N . LYS A 1 127 ? -4.759 23.804 7.252 1.00 40.47 127 LYS A N 1
ATOM 917 C CA . LYS A 1 127 ? -3.320 24.053 7.479 1.00 40.47 127 LYS A CA 1
ATOM 918 C C . LYS A 1 127 ? -2.711 25.030 6.459 1.00 40.47 127 LYS A C 1
ATOM 920 O O . LYS A 1 127 ? -1.633 25.562 6.712 1.00 40.47 127 LYS A O 1
ATOM 925 N N . TYR A 1 128 ? -3.394 25.304 5.341 1.00 45.09 128 TYR A N 1
ATOM 926 C CA . TYR A 1 128 ? -2.862 26.093 4.222 1.00 45.09 128 TYR A CA 1
ATOM 927 C C . TYR A 1 128 ? -3.821 27.199 3.758 1.00 45.09 128 TYR A C 1
ATOM 929 O O . TYR A 1 128 ? -4.135 27.321 2.578 1.00 45.09 128 TYR A O 1
ATOM 937 N N . SER A 1 129 ? -4.188 28.114 4.658 1.00 41.69 129 SER A N 1
ATOM 938 C CA . SER A 1 129 ? -4.638 29.463 4.272 1.00 41.69 129 SER A CA 1
ATOM 939 C C . SER A 1 129 ? -3.453 30.301 3.736 1.00 41.69 129 SER A C 1
ATOM 941 O O . SER A 1 129 ? -3.176 31.393 4.231 1.00 41.69 129 SER A O 1
ATOM 943 N N . THR A 1 130 ? -2.680 29.789 2.773 1.00 44.41 130 THR A N 1
ATOM 944 C CA . THR A 1 130 ? -1.469 30.467 2.264 1.00 44.41 130 THR A CA 1
ATOM 945 C C . THR A 1 130 ? -1.460 30.701 0.757 1.00 44.41 130 THR A C 1
ATOM 947 O O . THR A 1 130 ? -0.486 31.241 0.247 1.00 44.41 130 THR A O 1
ATOM 950 N N . GLY A 1 131 ? -2.525 30.361 0.021 1.00 40.44 131 GLY A N 1
ATOM 951 C CA . GLY A 1 131 ? -2.635 30.702 -1.408 1.00 40.44 131 GLY A CA 1
ATOM 952 C C . GLY A 1 131 ? -1.569 30.059 -2.311 1.00 40.44 131 GLY A C 1
ATOM 953 O O . GLY A 1 131 ? -1.354 30.516 -3.430 1.00 40.44 131 GLY A O 1
ATOM 954 N N . THR A 1 132 ? -0.887 29.012 -1.841 1.00 41.59 132 THR A N 1
ATOM 955 C CA . THR A 1 132 ? 0.187 28.322 -2.568 1.00 41.59 132 THR A CA 1
ATOM 956 C C . THR A 1 132 ? -0.301 26.971 -3.089 1.00 41.59 132 THR A C 1
ATOM 958 O O . THR A 1 132 ? -0.559 26.066 -2.299 1.00 41.59 132 THR A O 1
ATOM 961 N N . SER A 1 133 ? -0.390 26.807 -4.412 1.00 40.59 133 SER A N 1
ATOM 962 C CA . SER A 1 133 ? -0.719 25.530 -5.057 1.00 40.59 133 SER A CA 1
ATOM 963 C C . SER A 1 133 ? 0.493 24.591 -5.055 1.00 40.59 133 SER A C 1
ATOM 965 O O . SER A 1 133 ? 1.401 24.744 -5.872 1.00 40.59 133 SER A O 1
ATOM 967 N N . ASN A 1 134 ? 0.524 23.622 -4.140 1.00 46.94 134 ASN A N 1
ATOM 968 C CA . ASN A 1 134 ? 1.477 22.511 -4.180 1.00 46.94 134 ASN A CA 1
ATOM 969 C C . ASN A 1 134 ? 0.882 21.371 -5.024 1.00 46.94 134 ASN A C 1
ATOM 971 O O . ASN A 1 134 ? -0.179 20.860 -4.694 1.00 46.94 134 ASN A O 1
ATOM 975 N N . SER A 1 135 ? 1.564 20.937 -6.085 1.00 44.88 135 SER A N 1
ATOM 976 C CA . SER A 1 135 ? 1.107 19.867 -6.990 1.00 44.88 135 SER A CA 1
ATOM 977 C C . SER A 1 135 ? 0.940 18.488 -6.334 1.00 44.88 135 SER A C 1
ATOM 979 O O . SER A 1 135 ? 0.334 17.605 -6.931 1.00 44.88 135 SER A O 1
ATOM 981 N N . PHE A 1 136 ? 1.475 18.292 -5.125 1.00 43.81 136 PHE A N 1
ATOM 982 C CA . PHE A 1 136 ? 1.317 17.071 -4.325 1.00 43.81 136 PHE A CA 1
ATOM 983 C C . PHE A 1 136 ? 0.158 17.142 -3.325 1.00 43.81 136 PHE A C 1
ATOM 985 O O . PHE A 1 136 ? -0.140 16.158 -2.652 1.00 43.81 136 PHE A O 1
ATOM 992 N N . ILE A 1 137 ? -0.481 18.305 -3.209 1.00 44.16 137 ILE A N 1
ATOM 993 C CA . ILE A 1 137 ? -1.599 18.560 -2.312 1.00 44.16 137 ILE A CA 1
ATOM 994 C C . ILE A 1 137 ? -2.746 18.980 -3.220 1.00 44.16 137 ILE A C 1
ATOM 996 O O . ILE A 1 137 ? -2.737 20.074 -3.780 1.00 44.16 137 ILE A O 1
ATOM 1000 N N . PHE A 1 138 ? -3.722 18.094 -3.421 1.00 36.47 138 PHE A N 1
ATOM 1001 C CA . PHE A 1 138 ? -4.957 18.488 -4.093 1.00 36.47 138 PHE A CA 1
ATOM 1002 C C . PHE A 1 138 ? -5.468 19.765 -3.423 1.00 36.47 138 PHE A C 1
ATOM 1004 O O . PHE A 1 138 ? -5.525 19.820 -2.197 1.00 36.47 138 PHE A O 1
ATOM 1011 N N . ASN A 1 139 ? -5.760 20.790 -4.225 1.00 35.22 139 ASN A N 1
ATOM 1012 C CA . ASN A 1 139 ? -6.186 22.116 -3.781 1.00 35.22 139 ASN A CA 1
ATOM 1013 C C . ASN A 1 139 ? -7.602 22.032 -3.185 1.00 35.22 139 ASN A C 1
ATOM 1015 O O . ASN A 1 139 ? -8.583 22.447 -3.795 1.00 35.22 139 ASN A O 1
ATOM 1019 N N . ASN A 1 140 ? -7.699 21.364 -2.044 1.00 30.20 140 ASN A N 1
ATOM 1020 C CA . ASN A 1 140 ? -8.909 21.023 -1.333 1.00 30.20 140 ASN A CA 1
ATOM 1021 C C . ASN A 1 140 ? -8.629 21.287 0.147 1.00 30.20 140 ASN A C 1
ATOM 1023 O O . ASN A 1 140 ? -7.593 20.868 0.665 1.00 30.20 140 ASN A O 1
ATOM 1027 N N . ASP A 1 141 ? -9.550 21.978 0.816 1.00 38.38 141 ASP A N 1
ATOM 1028 C CA . ASP A 1 141 ? -9.428 22.496 2.190 1.00 38.38 141 ASP A CA 1
ATOM 1029 C C . ASP A 1 141 ? -9.307 21.404 3.285 1.00 38.38 141 ASP A C 1
ATOM 1031 O O . ASP A 1 141 ? -9.379 21.698 4.477 1.00 38.38 141 ASP A O 1
ATOM 1035 N N . VAL A 1 142 ? -9.107 20.137 2.896 1.00 40.75 142 VAL A N 1
ATOM 1036 C CA . VAL A 1 142 ? -8.952 18.957 3.757 1.00 40.75 142 VAL A CA 1
ATOM 1037 C C . VAL A 1 142 ? -7.932 17.997 3.126 1.00 40.75 142 VAL A C 1
ATOM 1039 O O . VAL A 1 142 ? -8.189 17.425 2.068 1.00 40.75 142 VAL A O 1
ATOM 1042 N N . SER A 1 143 ? -6.786 17.771 3.780 1.00 48.41 143 SER A N 1
ATOM 1043 C CA . SER A 1 143 ? -5.839 16.699 3.429 1.00 48.41 143 SER A CA 1
ATOM 1044 C C . SER A 1 143 ? -5.928 15.631 4.511 1.00 48.41 143 SER A C 1
ATOM 1046 O O . SER A 1 143 ? -5.488 15.855 5.638 1.00 48.41 143 SER A O 1
ATOM 1048 N N . SER A 1 144 ? -6.589 14.513 4.210 1.00 53.25 144 SER A N 1
ATOM 1049 C CA . SER A 1 144 ? -6.796 13.456 5.202 1.00 53.25 144 SER A CA 1
ATOM 1050 C C . SER A 1 144 ? -6.350 12.081 4.719 1.00 53.25 144 SER A C 1
ATOM 1052 O O . SER A 1 144 ? -5.593 11.417 5.422 1.00 53.25 144 SER A O 1
ATOM 1054 N N . ILE A 1 145 ? -6.761 11.659 3.519 1.00 59.62 145 ILE A N 1
ATOM 1055 C CA . ILE A 1 145 ? -6.406 10.365 2.918 1.00 59.62 145 ILE A CA 1
ATOM 1056 C C . ILE A 1 145 ? -6.344 10.513 1.395 1.00 59.62 145 ILE A C 1
ATOM 1058 O O . ILE A 1 145 ? -7.241 11.106 0.798 1.00 59.62 145 ILE A O 1
ATOM 1062 N N . THR A 1 146 ? -5.329 9.924 0.752 1.00 63.56 146 THR A N 1
ATOM 1063 C CA . THR A 1 146 ? -5.290 9.788 -0.715 1.00 63.56 146 THR A CA 1
ATOM 1064 C C . THR A 1 146 ? -5.366 8.316 -1.116 1.00 63.56 146 THR A C 1
ATOM 1066 O O . THR A 1 146 ? -4.574 7.499 -0.655 1.00 63.56 146 THR A O 1
ATOM 1069 N N . GLY A 1 147 ? -6.323 7.955 -1.975 1.00 62.06 147 GLY A N 1
ATOM 1070 C CA . GLY A 1 147 ? -6.524 6.561 -2.392 1.00 62.06 147 GLY A CA 1
ATOM 1071 C C . GLY A 1 147 ? -5.427 6.037 -3.326 1.00 62.06 147 GLY A C 1
ATOM 1072 O O . GLY A 1 147 ? -4.809 5.015 -3.042 1.00 62.06 147 GLY A O 1
ATOM 1073 N N . LEU A 1 148 ? -5.176 6.737 -4.433 1.00 69.44 148 LEU A N 1
ATOM 1074 C CA . LEU A 1 148 ? -4.245 6.326 -5.489 1.00 69.44 148 LEU A CA 1
ATOM 1075 C C . LEU A 1 148 ? -3.426 7.531 -5.962 1.00 69.44 148 LEU A C 1
ATOM 1077 O O . LEU A 1 148 ? -3.999 8.594 -6.206 1.00 69.44 148 LEU A O 1
ATOM 1081 N N . VAL A 1 149 ? -2.111 7.366 -6.125 1.00 74.62 149 VAL A N 1
ATOM 1082 C CA . VAL A 1 149 ? -1.225 8.376 -6.737 1.00 74.62 149 VAL A CA 1
ATOM 1083 C C . VAL A 1 149 ? -0.232 7.730 -7.712 1.00 74.62 149 VAL A C 1
ATOM 1085 O O . VAL A 1 149 ? 0.412 6.744 -7.369 1.00 74.62 149 VAL A O 1
ATOM 1088 N N . ALA A 1 150 ? -0.102 8.299 -8.917 1.00 55.56 150 ALA A N 1
ATOM 1089 C CA . ALA A 1 150 ? 0.903 7.937 -9.918 1.00 55.56 150 ALA A CA 1
ATOM 1090 C C . ALA A 1 150 ? 1.795 9.144 -10.194 1.00 55.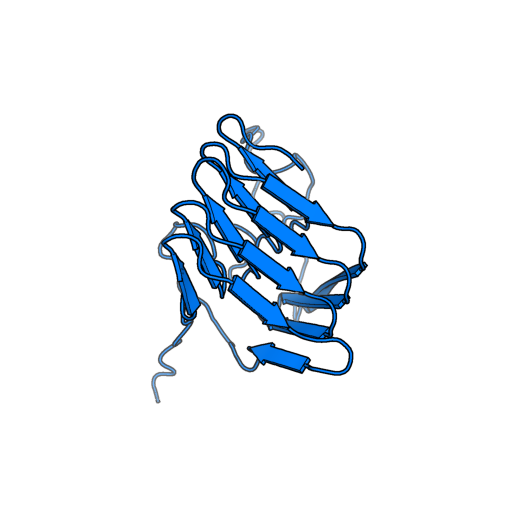56 150 ALA A C 1
ATOM 1092 O O . ALA A 1 150 ? 1.306 10.248 -10.431 1.00 55.56 150 ALA A O 1
ATOM 1093 N N . GLN A 1 151 ? 3.108 8.935 -10.169 1.00 74.06 151 GLN A N 1
ATOM 1094 C CA . GLN A 1 151 ? 4.104 9.971 -10.455 1.00 74.06 151 GLN A CA 1
ATOM 1095 C C . GLN A 1 151 ? 5.227 9.402 -11.320 1.00 74.06 151 GLN A C 1
ATOM 1097 O O . GLN A 1 151 ? 5.389 8.187 -11.411 1.00 74.06 151 GLN A O 1
ATOM 1102 N N . SER A 1 152 ? 6.034 10.266 -11.938 1.00 75.25 152 SER A N 1
ATOM 1103 C CA . SER A 1 152 ? 7.264 9.866 -12.643 1.00 75.25 152 SER A CA 1
ATOM 1104 C C . SER A 1 152 ? 7.045 8.711 -13.634 1.00 75.25 152 SER A C 1
ATOM 1106 O O . SER A 1 152 ? 7.584 7.619 -13.456 1.00 75.25 152 SER A O 1
ATOM 1108 N N . ASN A 1 153 ? 6.219 8.952 -14.659 1.00 73.19 153 ASN A N 1
ATOM 1109 C CA . ASN A 1 153 ? 5.877 7.995 -15.726 1.00 73.19 153 ASN A CA 1
ATOM 1110 C C . ASN A 1 153 ? 5.171 6.710 -15.253 1.00 73.19 153 ASN A C 1
ATOM 1112 O O . ASN A 1 153 ? 5.263 5.675 -15.907 1.00 73.19 153 ASN A O 1
ATOM 1116 N N . SER A 1 154 ? 4.468 6.774 -14.122 1.00 61.69 154 SER A N 1
ATOM 1117 C CA . SER A 1 154 ? 3.682 5.651 -13.595 1.00 61.69 154 SER A CA 1
ATOM 1118 C C . SER A 1 154 ? 2.237 5.681 -14.075 1.00 61.69 154 SER A C 1
ATOM 1120 O O . SER A 1 154 ? 1.747 6.709 -14.546 1.00 61.69 154 SER A O 1
ATOM 1122 N N . THR A 1 155 ? 1.544 4.554 -13.918 1.00 69.62 155 THR A N 1
ATOM 1123 C CA . THR A 1 155 ? 0.137 4.392 -14.314 1.00 69.62 155 THR A CA 1
ATOM 1124 C C . THR A 1 155 ? -0.743 4.004 -13.126 1.00 69.62 155 THR A C 1
ATOM 1126 O O . THR A 1 155 ? -0.311 3.245 -12.253 1.00 69.62 155 THR A O 1
ATOM 1129 N N . ILE A 1 156 ? -1.971 4.535 -13.119 1.00 54.28 156 ILE A N 1
ATOM 1130 C CA . ILE A 1 156 ? -3.109 4.076 -12.307 1.00 54.28 156 ILE A CA 1
ATOM 1131 C C . ILE A 1 156 ? -4.233 3.646 -13.236 1.00 54.28 156 ILE A C 1
ATOM 1133 O O . ILE A 1 156 ? -4.476 4.405 -14.203 1.00 54.28 156 ILE A O 1
#

pLDDT: mean 75.15, std 20.03, range [30.2, 98.31]

Secondary structure (DSSP, 8-state):
---------S-EEE-TT-EEEE-TT-EEEE--------TTSPPPEEEEE-TT-EEEESSEEEEESSEEEEEESTT-EEEE-SEEEEEE--S---SPPEEEEEETT-EEEE-SEEEEEE--SS------TT----TTS-SSS----EEEEE-SS-B-

Radius of gyration: 15.49 Å; chains: 1; bounding box: 26×45×46 Å